Protein AF-A0A9P0CVJ4-F1 (afdb_monomer_lite)

Structure (mmCIF, N/CA/C/O backbone):
data_AF-A0A9P0CVJ4-F1
#
_entry.id   AF-A0A9P0CVJ4-F1
#
loop_
_atom_site.group_PDB
_atom_site.id
_atom_site.type_symbol
_atom_site.label_atom_id
_atom_site.label_alt_id
_atom_site.label_comp_id
_atom_site.label_asym_id
_atom_site.label_entity_id
_atom_site.label_seq_id
_atom_site.pdbx_PDB_ins_code
_atom_site.Cartn_x
_atom_site.Cartn_y
_atom_site.Cartn_z
_atom_site.occupancy
_atom_site.B_iso_or_equiv
_atom_site.auth_seq_id
_atom_site.auth_comp_id
_atom_site.auth_asym_id
_atom_site.auth_atom_id
_atom_site.pdbx_PDB_model_num
ATOM 1 N N . MET A 1 1 ? -54.945 6.265 55.405 1.00 39.56 1 MET A N 1
ATOM 2 C CA . MET A 1 1 ? -54.819 5.234 54.351 1.00 39.56 1 MET A CA 1
ATOM 3 C C . MET A 1 1 ? -54.162 5.873 53.136 1.00 39.56 1 MET A C 1
ATOM 5 O O . MET A 1 1 ? -54.781 6.686 52.474 1.00 39.56 1 MET A O 1
ATOM 9 N N . ILE A 1 2 ? -52.828 5.823 53.094 1.00 42.28 2 ILE A N 1
ATOM 10 C CA . ILE A 1 2 ? -52.059 5.080 52.077 1.00 42.28 2 ILE A CA 1
ATOM 11 C C . ILE A 1 2 ? -52.401 5.570 50.667 1.00 42.28 2 ILE A C 1
ATOM 13 O O . ILE A 1 2 ? -53.284 4.992 50.071 1.00 42.28 2 ILE A O 1
ATOM 17 N N . PHE A 1 3 ? -51.746 6.626 50.165 1.00 36.00 3 PHE A N 1
ATOM 18 C CA . PHE A 1 3 ? -51.437 6.806 48.726 1.00 36.00 3 PHE A CA 1
ATOM 19 C C . PHE A 1 3 ? -50.582 8.065 48.430 1.00 36.00 3 PHE A C 1
ATOM 21 O O . PHE A 1 3 ? -50.660 8.638 47.352 1.00 36.00 3 PHE A O 1
ATOM 28 N N . ILE A 1 4 ? -49.726 8.516 49.362 1.00 43.09 4 ILE A N 1
ATOM 29 C CA . ILE A 1 4 ? -48.818 9.668 49.123 1.00 43.09 4 ILE A CA 1
ATOM 30 C C . ILE A 1 4 ? -47.357 9.233 48.866 1.00 43.09 4 ILE A C 1
ATOM 32 O O . ILE A 1 4 ? -46.528 10.038 48.454 1.00 43.09 4 ILE A O 1
ATOM 36 N N . TRP A 1 5 ? -47.010 7.952 49.022 1.00 36.69 5 TRP A N 1
ATOM 37 C CA . TRP A 1 5 ? -45.603 7.565 49.214 1.00 36.69 5 TRP A CA 1
ATOM 38 C C . TRP A 1 5 ? -44.838 6.953 48.031 1.00 36.69 5 TRP A C 1
ATOM 40 O O . TRP A 1 5 ? -43.654 6.675 48.186 1.00 36.69 5 TRP A O 1
ATOM 50 N N . VAL A 1 6 ? -45.424 6.760 46.845 1.00 45.28 6 VAL A N 1
ATOM 51 C CA . VAL A 1 6 ? -44.756 5.910 45.830 1.00 45.28 6 VAL A CA 1
ATOM 52 C C . VAL A 1 6 ? -43.968 6.667 44.744 1.00 45.28 6 VAL A C 1
ATOM 54 O O . VAL A 1 6 ? -43.177 6.042 44.049 1.00 45.28 6 VAL A O 1
ATOM 57 N N . LEU A 1 7 ? -44.069 7.996 44.591 1.00 43.28 7 LEU A N 1
ATOM 58 C CA . LEU A 1 7 ? -43.614 8.614 43.324 1.00 43.28 7 LEU A CA 1
ATOM 59 C C . LEU A 1 7 ? -42.714 9.859 43.359 1.00 43.28 7 LEU A C 1
ATOM 61 O O . LEU A 1 7 ? -42.519 10.461 42.307 1.00 43.28 7 LEU A O 1
ATOM 65 N N . LYS A 1 8 ? -42.090 10.251 44.481 1.00 44.53 8 LYS A N 1
ATOM 66 C CA . LYS A 1 8 ? -41.329 11.527 44.513 1.00 44.53 8 LYS A CA 1
ATOM 67 C C . LYS A 1 8 ? -39.859 11.527 44.941 1.00 44.53 8 LYS A C 1
ATOM 69 O O . LYS A 1 8 ? -39.311 12.606 45.128 1.00 44.53 8 LYS A O 1
ATOM 74 N N . CYS A 1 9 ? -39.171 10.383 44.978 1.00 46.88 9 CYS A N 1
ATOM 75 C CA . CYS A 1 9 ? -37.734 10.358 45.312 1.00 46.88 9 CYS A CA 1
ATOM 76 C C . CYS A 1 9 ? -36.841 9.586 44.325 1.00 46.88 9 CYS A C 1
ATOM 78 O O . CYS A 1 9 ? -35.826 9.019 44.725 1.00 46.88 9 CYS A O 1
ATOM 80 N N . LEU A 1 10 ? -37.133 9.598 43.020 1.00 51.69 10 LEU A N 1
ATOM 81 C CA . LEU A 1 10 ? -36.093 9.280 42.033 1.00 51.69 10 LEU A CA 1
ATOM 82 C C . LEU A 1 10 ? -35.241 10.533 41.802 1.00 51.69 10 LEU A C 1
ATOM 84 O O . LEU A 1 10 ? -35.535 11.369 40.953 1.00 51.69 10 LEU A O 1
ATOM 88 N N . CYS A 1 11 ? -34.199 10.679 42.622 1.00 49.69 11 CYS A N 1
ATOM 89 C CA . CYS A 1 11 ? -33.255 11.790 42.565 1.00 49.69 11 CYS A CA 1
ATOM 90 C C . CYS A 1 11 ? -32.692 11.939 41.131 1.00 49.69 11 CYS A C 1
ATOM 92 O O . CYS A 1 11 ? -32.098 10.983 40.618 1.00 49.69 11 CYS A O 1
ATOM 94 N N . PRO A 1 12 ? -32.813 13.110 40.473 1.00 60.19 12 PRO A N 1
ATOM 95 C CA . PRO A 1 12 ? -32.349 13.323 39.095 1.00 60.19 12 PRO A CA 1
ATOM 96 C C . PRO A 1 12 ? -30.874 12.948 38.882 1.00 60.19 12 PRO A C 1
ATOM 98 O O . PRO A 1 12 ? -30.493 12.443 37.826 1.00 60.19 12 PRO A O 1
ATOM 101 N N . ARG A 1 13 ? -30.046 13.104 39.926 1.00 60.78 13 ARG A N 1
ATOM 102 C CA . ARG A 1 13 ? -28.641 12.665 39.952 1.00 60.78 13 ARG A CA 1
ATOM 103 C C . ARG A 1 13 ? -28.470 11.152 39.803 1.00 60.78 13 ARG A C 1
ATOM 105 O O . ARG A 1 13 ? -27.533 10.721 39.136 1.00 60.78 13 ARG A O 1
ATOM 112 N N . ALA A 1 14 ? -29.351 10.349 40.399 1.00 67.12 14 ALA A N 1
ATOM 113 C CA . ALA A 1 14 ? -29.302 8.892 40.294 1.00 67.12 14 ALA A CA 1
ATOM 114 C C . ALA A 1 14 ? -29.674 8.426 38.878 1.00 67.12 14 ALA A C 1
ATOM 116 O O . ALA A 1 14 ? -29.003 7.560 38.317 1.00 67.12 14 ALA A O 1
ATOM 117 N N . ILE A 1 15 ? -30.677 9.067 38.263 1.00 69.94 15 ILE A N 1
ATOM 118 C CA . ILE A 1 15 ? -31.065 8.817 36.867 1.00 69.94 15 ILE A CA 1
ATOM 119 C C . ILE A 1 15 ? -29.923 9.209 35.920 1.00 69.94 15 ILE A C 1
ATOM 121 O O . ILE A 1 15 ? -29.550 8.422 35.051 1.00 69.94 15 ILE A O 1
ATOM 125 N N . TYR A 1 16 ? -29.318 10.384 36.112 1.00 79.44 16 TYR A N 1
ATOM 126 C CA . TYR A 1 16 ? -28.183 10.844 35.308 1.00 79.44 16 TYR A CA 1
ATOM 127 C C . TYR A 1 16 ? -26.970 9.909 35.424 1.00 79.44 16 TYR A C 1
ATOM 129 O O . TYR A 1 16 ? -26.397 9.516 34.409 1.00 79.44 16 TYR A O 1
ATOM 137 N N . ARG A 1 17 ? -26.616 9.473 36.642 1.00 75.44 17 ARG A N 1
ATOM 138 C CA . ARG A 1 17 ? -25.516 8.521 36.869 1.00 75.44 17 ARG A CA 1
ATOM 139 C C . ARG A 1 17 ? -25.791 7.166 36.212 1.00 75.44 17 ARG A C 1
ATOM 141 O O . ARG A 1 17 ? -24.895 6.617 35.579 1.00 75.44 17 ARG A O 1
ATOM 148 N N . LYS A 1 18 ? -27.026 6.657 36.301 1.00 85.38 18 LYS A N 1
ATOM 149 C CA . LYS A 1 18 ? -27.425 5.406 35.639 1.00 85.38 18 LYS A CA 1
ATOM 150 C C . LYS A 1 18 ? -27.313 5.524 34.117 1.00 85.38 18 LYS A C 1
ATOM 152 O O . LYS A 1 18 ? -26.711 4.658 33.499 1.00 85.38 18 LYS A O 1
ATOM 157 N N . ARG A 1 19 ? -27.800 6.624 33.526 1.00 83.31 19 ARG A N 1
ATOM 158 C CA . ARG A 1 19 ? -27.686 6.887 32.078 1.00 83.31 19 ARG A CA 1
ATOM 159 C C . ARG A 1 19 ? -26.233 7.034 31.629 1.00 83.31 19 ARG A C 1
ATOM 161 O O . ARG A 1 19 ? -25.879 6.474 30.597 1.00 83.31 19 ARG A O 1
ATOM 168 N N . LYS A 1 20 ? -25.399 7.727 32.412 1.00 88.12 20 LYS A N 1
ATOM 169 C CA . LYS A 1 20 ? -23.958 7.846 32.155 1.00 88.12 20 LYS A CA 1
ATOM 170 C C . LYS A 1 20 ? -23.283 6.474 32.158 1.00 88.12 20 LYS A C 1
ATOM 172 O O . LYS A 1 20 ? -22.598 6.157 31.196 1.00 88.12 20 LYS A O 1
ATOM 177 N N . ASN A 1 21 ? -23.530 5.647 33.176 1.00 90.56 21 ASN A N 1
ATOM 178 C CA . ASN A 1 21 ? -22.988 4.287 33.215 1.00 90.56 21 ASN A CA 1
ATOM 179 C C . ASN A 1 21 ? -23.466 3.457 32.024 1.00 90.56 21 ASN A C 1
ATOM 181 O O . ASN A 1 21 ? -22.641 2.868 31.347 1.00 90.56 21 ASN A O 1
ATOM 185 N N . THR A 1 22 ? -24.765 3.464 31.712 1.00 93.62 22 THR A N 1
ATOM 186 C CA . THR A 1 22 ? -25.292 2.731 30.550 1.00 93.62 22 THR A CA 1
ATOM 187 C C . THR A 1 22 ? -24.653 3.188 29.239 1.00 93.62 22 THR A C 1
ATOM 189 O O . THR A 1 22 ? -24.359 2.355 28.389 1.00 93.62 22 THR A O 1
ATOM 192 N N . PHE A 1 23 ? -24.422 4.491 29.064 1.00 92.62 23 PHE A N 1
ATOM 193 C CA . PHE A 1 23 ? -23.719 5.016 27.895 1.00 92.62 23 PHE A CA 1
ATOM 194 C C . PHE A 1 23 ? -22.268 4.521 27.841 1.00 92.62 23 PHE A C 1
ATOM 196 O O . PHE A 1 23 ? -21.869 3.942 26.836 1.00 92.62 23 PHE A O 1
ATOM 203 N N . CYS A 1 24 ? -21.509 4.672 28.931 1.00 92.69 24 CYS A N 1
ATOM 204 C CA . CYS A 1 24 ? -20.122 4.208 29.002 1.00 92.69 24 CYS A CA 1
ATOM 205 C C . CYS A 1 24 ? -20.004 2.697 28.756 1.00 92.69 24 CYS A C 1
ATOM 207 O O . CYS A 1 24 ? -19.118 2.281 28.017 1.00 92.69 24 CYS A O 1
ATOM 209 N N . THR A 1 25 ? -20.913 1.891 29.313 1.00 94.44 25 THR A N 1
ATOM 210 C CA . THR A 1 25 ? -20.960 0.443 29.069 1.00 94.44 25 THR A CA 1
ATOM 211 C C . THR A 1 25 ? -21.209 0.140 27.596 1.00 94.44 25 THR A C 1
ATOM 213 O O . THR A 1 25 ? -20.467 -0.636 27.019 1.00 94.44 25 THR A O 1
ATOM 216 N N . ARG A 1 26 ? -22.162 0.816 26.941 1.00 94.50 26 ARG A N 1
ATOM 217 C CA . ARG A 1 26 ? -22.416 0.609 25.504 1.00 94.50 26 ARG A CA 1
ATOM 218 C C . ARG A 1 26 ? -21.231 0.998 24.624 1.00 94.50 26 ARG A C 1
ATOM 220 O O . ARG A 1 26 ? -20.967 0.318 23.640 1.00 94.50 26 ARG A O 1
ATOM 227 N N . CYS A 1 27 ? -20.530 2.083 24.954 1.00 95.19 27 CYS A N 1
ATOM 228 C CA . CYS A 1 27 ? -19.302 2.449 24.251 1.00 95.19 27 CYS A CA 1
ATOM 229 C C . CYS A 1 27 ? -18.224 1.377 24.436 1.00 95.19 27 CYS A C 1
ATOM 231 O O . CYS A 1 27 ? -17.582 0.994 23.465 1.00 95.19 27 CYS A O 1
ATOM 233 N N . LEU A 1 28 ? -18.053 0.871 25.661 1.00 94.69 28 LEU A N 1
ATOM 234 C CA . LEU A 1 28 ? -17.115 -0.212 25.943 1.00 94.69 28 LEU A CA 1
ATOM 235 C C . LEU A 1 28 ? -17.477 -1.482 25.160 1.00 94.69 28 LEU A C 1
ATOM 237 O O . LEU A 1 28 ? -16.612 -2.030 24.487 1.00 94.69 28 LEU A O 1
ATOM 241 N N . ASP A 1 29 ? -18.744 -1.897 25.183 1.00 96.75 29 ASP A N 1
ATOM 242 C CA . ASP A 1 29 ? -19.236 -3.063 24.442 1.00 96.75 29 ASP A CA 1
ATOM 243 C C . ASP A 1 29 ? -18.994 -2.905 22.934 1.00 96.75 29 ASP A C 1
ATOM 245 O O . ASP A 1 29 ? -18.554 -3.842 22.271 1.00 96.75 29 ASP A O 1
ATOM 249 N N . PHE A 1 30 ? -19.214 -1.701 22.394 1.00 95.94 30 PHE A N 1
ATOM 250 C CA . PHE A 1 30 ? -18.916 -1.387 20.998 1.00 95.94 30 PHE A CA 1
ATOM 251 C C . PHE A 1 30 ? -17.423 -1.540 20.675 1.00 95.94 30 PHE A C 1
ATOM 253 O O . PHE A 1 30 ? -17.083 -2.134 19.651 1.00 95.94 30 PHE A O 1
ATOM 260 N N . PHE A 1 31 ? -16.526 -1.042 21.532 1.00 93.88 31 PHE A N 1
ATOM 261 C CA . PHE A 1 31 ? -15.083 -1.207 21.332 1.00 93.88 31 PHE A CA 1
ATOM 262 C C . PHE A 1 31 ? -14.649 -2.670 21.452 1.00 93.88 31 PHE A C 1
ATOM 264 O O . PHE A 1 31 ? -13.867 -3.133 20.625 1.00 93.88 31 PHE A O 1
ATOM 271 N N . ILE A 1 32 ? -15.185 -3.409 22.428 1.00 94.88 32 ILE A N 1
ATOM 272 C CA . ILE A 1 32 ? -14.913 -4.842 22.594 1.00 94.88 32 ILE A CA 1
ATOM 273 C C . ILE A 1 32 ? -15.330 -5.601 21.333 1.00 94.88 32 ILE A C 1
ATOM 275 O O . ILE A 1 32 ? -14.509 -6.318 20.761 1.00 94.88 32 ILE A O 1
ATOM 279 N N . GLU A 1 33 ? -16.564 -5.411 20.860 1.00 95.44 33 GLU A N 1
ATOM 280 C CA . GLU A 1 33 ? -17.048 -6.090 19.655 1.00 95.44 33 GLU A CA 1
ATOM 281 C C . GLU A 1 33 ? -16.243 -5.669 18.421 1.00 95.44 33 GLU A C 1
ATOM 283 O O . GLU A 1 33 ? -15.896 -6.515 17.600 1.00 95.44 33 GLU A O 1
ATOM 288 N N . SER A 1 34 ? -15.861 -4.393 18.313 1.00 86.75 34 SER A N 1
ATOM 289 C CA . SER A 1 34 ? -14.995 -3.913 17.229 1.00 86.75 34 SER A CA 1
ATOM 290 C C . SER A 1 34 ? -13.651 -4.645 17.219 1.00 86.75 34 SER A C 1
ATOM 292 O O . SER A 1 34 ? -13.253 -5.169 16.179 1.00 86.75 34 SER A O 1
ATOM 294 N N . CYS A 1 35 ? -12.979 -4.764 18.369 1.00 87.06 35 CYS A N 1
ATOM 295 C CA . CYS A 1 35 ? -11.725 -5.512 18.492 1.00 87.06 35 CYS A CA 1
ATOM 296 C C . CYS A 1 35 ? -11.906 -7.000 18.165 1.00 87.06 35 CYS A C 1
ATOM 298 O O . CYS A 1 35 ? -11.085 -7.577 17.453 1.00 87.06 35 CYS A O 1
ATOM 300 N N . VAL A 1 36 ? -12.994 -7.622 18.631 1.00 89.06 36 VAL A N 1
ATOM 301 C CA . VAL A 1 36 ? -13.326 -9.021 18.316 1.00 89.06 36 VAL A CA 1
ATOM 302 C C . VAL A 1 36 ? -13.536 -9.208 16.812 1.00 89.06 36 VAL A C 1
ATOM 304 O O . VAL A 1 36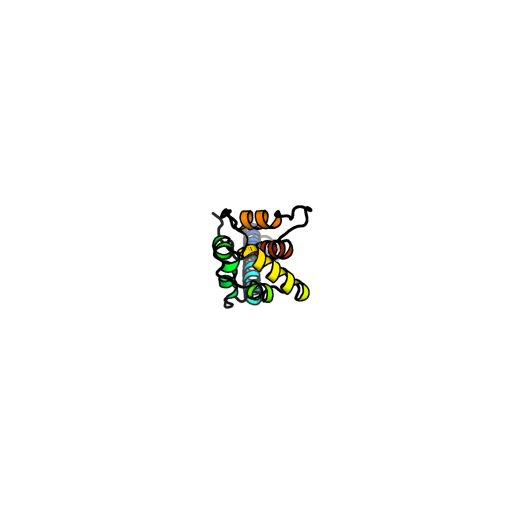 ? -13.040 -10.177 16.242 1.00 89.06 36 VAL A O 1
ATOM 307 N N . GLN A 1 37 ? -14.241 -8.292 16.149 1.00 86.56 37 GLN A N 1
ATOM 308 C CA . GLN A 1 37 ? -14.478 -8.347 14.705 1.00 86.56 37 GLN A CA 1
ATOM 309 C C . GLN A 1 37 ? -13.200 -8.111 13.900 1.00 86.56 37 GLN A C 1
ATOM 311 O O . GLN A 1 37 ? -12.988 -8.807 12.908 1.00 86.56 37 GLN A O 1
ATOM 316 N N . ILE A 1 38 ? -12.338 -7.184 14.328 1.00 83.62 38 ILE A N 1
ATOM 317 C CA . ILE A 1 38 ? -11.019 -6.975 13.718 1.00 83.62 38 ILE A CA 1
ATOM 318 C C . ILE A 1 38 ? -10.189 -8.257 13.840 1.00 83.62 38 ILE A C 1
ATOM 320 O O . ILE A 1 38 ? -9.720 -8.758 12.827 1.00 83.62 38 ILE A O 1
ATOM 324 N N . ASN A 1 39 ? -10.100 -8.849 15.034 1.00 82.44 39 ASN A N 1
ATOM 325 C CA . ASN A 1 39 ? -9.340 -10.082 15.270 1.00 82.44 39 ASN A CA 1
ATOM 326 C C . ASN A 1 39 ? -9.897 -11.299 14.508 1.00 82.44 39 ASN A C 1
ATOM 328 O O . ASN A 1 39 ? -9.150 -12.161 14.070 1.00 82.44 39 ASN A O 1
ATOM 332 N N . LYS A 1 40 ? -11.216 -11.370 14.290 1.00 82.94 40 LYS A N 1
ATOM 333 C CA . LYS A 1 40 ? -11.825 -12.424 13.456 1.00 82.94 40 LYS A CA 1
ATOM 334 C C . LYS A 1 40 ? -11.504 -12.277 11.969 1.00 82.94 40 LYS A C 1
ATOM 336 O O . LYS A 1 40 ? -11.475 -13.274 11.256 1.00 82.94 40 LYS A O 1
ATOM 341 N N . ARG A 1 41 ? -11.370 -11.041 11.481 1.00 75.25 41 ARG A N 1
ATOM 342 C CA . ARG A 1 41 ? -11.189 -10.733 10.050 1.00 75.25 41 ARG A CA 1
ATOM 343 C C . ARG A 1 41 ? -9.725 -10.583 9.662 1.00 75.25 41 ARG A C 1
ATOM 345 O O . ARG A 1 41 ? -9.408 -10.703 8.483 1.00 75.25 41 ARG A O 1
ATOM 352 N N . PHE A 1 42 ? -8.870 -10.296 10.633 1.00 71.00 42 PHE A N 1
ATOM 353 C CA . PHE A 1 42 ? -7.450 -10.098 10.446 1.00 71.00 42 PHE A CA 1
ATOM 354 C C . PHE A 1 42 ? -6.688 -11.180 11.204 1.00 71.00 42 PHE A C 1
ATOM 356 O O . PHE A 1 42 ? -6.669 -11.189 12.433 1.00 71.00 42 PHE A O 1
ATOM 363 N N . ASP A 1 43 ? -6.061 -12.096 10.469 1.00 71.31 43 ASP A N 1
ATOM 364 C CA . ASP A 1 43 ? -5.193 -13.105 11.066 1.00 71.31 43 ASP A CA 1
ATOM 365 C C . ASP A 1 43 ? -3.862 -12.457 11.469 1.00 71.31 43 ASP A C 1
ATOM 367 O O . ASP A 1 43 ? -2.929 -12.357 10.675 1.00 71.31 43 ASP A O 1
ATOM 371 N N . PHE A 1 44 ? -3.775 -11.992 12.717 1.00 68.31 44 PHE A N 1
ATOM 372 C CA . PHE A 1 44 ? -2.537 -11.442 13.278 1.00 68.31 44 PHE A CA 1
ATOM 373 C C . PHE A 1 44 ? -1.422 -12.496 13.430 1.00 68.31 44 PHE A C 1
ATOM 375 O O . PHE A 1 44 ? -0.273 -12.128 13.675 1.00 68.31 44 PHE A O 1
ATOM 382 N N . GLY A 1 45 ? -1.744 -13.789 13.299 1.00 67.81 45 GLY A N 1
ATOM 383 C CA . GLY A 1 45 ? -0.770 -14.875 13.210 1.00 67.81 45 GLY A CA 1
ATOM 384 C C . GLY A 1 45 ? -0.190 -15.055 11.803 1.00 67.81 45 GLY A C 1
ATOM 385 O O . GLY A 1 45 ? 0.879 -15.658 11.670 1.00 67.81 45 GLY A O 1
ATOM 386 N N . ASP A 1 46 ? -0.839 -14.512 10.765 1.00 71.62 46 ASP A N 1
ATOM 387 C CA . ASP A 1 46 ? -0.317 -14.534 9.400 1.00 71.62 46 ASP A CA 1
ATOM 388 C C . ASP A 1 46 ? 0.894 -13.595 9.301 1.00 71.62 46 ASP A C 1
ATOM 390 O O . ASP A 1 46 ? 0.875 -12.419 9.673 1.00 71.62 46 ASP A O 1
ATOM 394 N N . ASN A 1 47 ? 1.982 -14.112 8.735 1.00 72.06 47 ASN A N 1
ATOM 395 C CA . ASN A 1 47 ? 3.231 -13.380 8.551 1.00 72.06 47 ASN A CA 1
ATOM 396 C C . ASN A 1 47 ? 3.126 -12.297 7.453 1.00 72.06 47 ASN A C 1
ATOM 398 O O . ASN A 1 47 ? 4.142 -11.747 7.029 1.00 72.06 47 ASN A O 1
ATOM 402 N N . ILE A 1 48 ? 1.912 -12.007 6.970 1.00 75.31 48 ILE A N 1
ATOM 403 C CA . ILE A 1 48 ? 1.587 -10.985 5.971 1.00 75.31 48 ILE A CA 1
ATOM 404 C C . ILE A 1 48 ? 2.074 -9.594 6.375 1.00 75.31 48 ILE A C 1
ATOM 406 O O . ILE A 1 48 ? 2.625 -8.881 5.541 1.00 75.31 48 ILE A O 1
ATOM 410 N N . LEU A 1 49 ? 1.964 -9.251 7.663 1.00 71.69 49 LEU A N 1
ATOM 411 C CA . LEU A 1 49 ? 2.404 -7.964 8.207 1.00 71.69 49 LEU A CA 1
ATOM 412 C C . LEU A 1 49 ? 3.909 -7.760 7.993 1.00 71.69 49 LEU A C 1
ATOM 414 O O . LEU A 1 49 ? 4.351 -6.683 7.615 1.00 71.69 49 LEU A O 1
ATOM 418 N N . LYS A 1 50 ? 4.705 -8.827 8.154 1.00 74.00 50 LYS A N 1
ATOM 419 C CA . LYS A 1 50 ? 6.154 -8.776 7.902 1.00 74.00 50 LYS A CA 1
ATOM 420 C C . LYS A 1 50 ? 6.480 -8.702 6.413 1.00 74.00 50 LYS A C 1
ATOM 422 O O . LYS A 1 50 ? 7.511 -8.165 6.037 1.00 74.00 50 LYS A O 1
ATOM 427 N N . LYS A 1 51 ? 5.593 -9.207 5.548 1.00 77.06 51 LYS A N 1
ATOM 428 C CA . LYS A 1 51 ? 5.745 -9.097 4.090 1.00 77.06 51 LYS A CA 1
ATOM 429 C C . LYS A 1 51 ? 5.457 -7.687 3.571 1.00 77.06 51 LYS A C 1
ATOM 431 O O . LYS A 1 51 ? 5.780 -7.424 2.421 1.00 77.06 51 LYS A O 1
ATOM 436 N N . LEU A 1 52 ? 4.875 -6.787 4.366 1.00 83.50 52 LEU A N 1
ATOM 437 C CA . LEU A 1 52 ? 4.683 -5.391 3.959 1.00 83.50 52 LEU A CA 1
ATOM 438 C C . LEU A 1 52 ? 5.982 -4.590 3.959 1.00 83.50 52 LEU A C 1
ATOM 440 O O . LEU A 1 52 ? 6.045 -3.561 3.303 1.00 83.50 52 LEU A O 1
ATOM 444 N N . GLU A 1 53 ? 7.053 -5.085 4.579 1.00 85.06 53 GLU A N 1
ATOM 445 C CA . GLU A 1 53 ? 8.365 -4.440 4.476 1.00 85.06 53 GLU A CA 1
ATOM 446 C C . GLU A 1 53 ? 8.830 -4.325 3.013 1.00 85.06 53 GLU A C 1
ATOM 448 O O . GLU A 1 53 ? 9.561 -3.408 2.664 1.00 85.06 53 GLU A O 1
ATOM 453 N N . ILE A 1 54 ? 8.355 -5.197 2.111 1.00 88.38 54 ILE A N 1
ATOM 454 C CA . ILE A 1 54 ? 8.767 -5.163 0.703 1.00 88.38 54 ILE A CA 1
ATOM 455 C C . ILE A 1 54 ? 8.395 -3.857 -0.007 1.00 88.38 54 ILE A C 1
ATOM 457 O O . ILE A 1 54 ? 9.051 -3.533 -0.992 1.00 88.38 54 ILE A O 1
ATOM 461 N N . ILE A 1 55 ? 7.350 -3.148 0.447 1.00 89.50 55 ILE A N 1
ATOM 462 C CA . ILE A 1 55 ? 6.896 -1.880 -0.150 1.00 89.50 55 ILE A CA 1
ATOM 463 C C . ILE A 1 55 ? 7.607 -0.658 0.444 1.00 89.50 55 ILE A C 1
ATOM 465 O O . ILE A 1 55 ? 7.335 0.468 0.023 1.00 89.50 55 ILE A O 1
ATOM 469 N N . ASP A 1 56 ? 8.507 -0.865 1.406 1.00 88.88 56 ASP A N 1
ATOM 470 C CA . ASP A 1 56 ? 9.370 0.189 1.921 1.00 88.88 56 ASP A CA 1
ATOM 471 C C . ASP A 1 56 ? 10.326 0.689 0.818 1.00 88.88 56 ASP A C 1
ATOM 473 O O . ASP A 1 56 ? 10.903 -0.139 0.100 1.00 88.88 56 ASP A O 1
ATOM 477 N N . PRO A 1 57 ? 10.536 2.012 0.666 1.00 89.00 57 PRO A N 1
ATOM 478 C CA . PRO A 1 57 ? 11.415 2.556 -0.366 1.00 89.00 57 PRO A CA 1
ATOM 479 C C . PRO A 1 57 ? 12.817 1.936 -0.350 1.00 89.00 57 PRO A C 1
ATOM 481 O O . PRO A 1 57 ? 13.344 1.584 -1.405 1.00 89.00 57 PRO A O 1
ATOM 484 N N . HIS A 1 58 ? 13.416 1.711 0.824 1.00 86.12 58 HIS A N 1
ATOM 485 C CA . HIS A 1 58 ? 14.745 1.107 0.914 1.00 86.12 58 HIS A CA 1
ATOM 486 C C . HIS A 1 58 ? 14.745 -0.335 0.398 1.00 86.12 58 HIS A C 1
ATOM 488 O O . HIS A 1 58 ? 15.665 -0.740 -0.318 1.00 86.12 58 HIS A O 1
ATOM 494 N N . GLN A 1 59 ? 13.695 -1.102 0.697 1.00 87.25 59 GLN A N 1
ATOM 495 C CA . GLN A 1 59 ? 13.561 -2.483 0.231 1.00 87.25 59 GLN A CA 1
ATOM 496 C C . GLN A 1 59 ? 13.276 -2.564 -1.272 1.00 87.25 59 GLN A C 1
ATOM 498 O O . GLN A 1 59 ? 13.860 -3.414 -1.951 1.00 87.25 59 GLN A O 1
ATOM 503 N N . VAL A 1 60 ? 12.447 -1.665 -1.811 1.00 88.06 60 VAL A N 1
ATOM 504 C CA . VAL A 1 60 ? 12.176 -1.560 -3.255 1.00 88.06 60 VAL A CA 1
ATOM 505 C C . VAL A 1 60 ? 13.472 -1.278 -4.019 1.00 88.06 60 VAL A C 1
ATOM 507 O O . VAL A 1 60 ? 13.787 -1.983 -4.981 1.00 88.06 60 VAL A O 1
ATOM 510 N N . LEU A 1 61 ? 14.249 -0.292 -3.558 1.00 84.19 61 LEU A N 1
ATOM 511 C CA . LEU A 1 61 ? 15.486 0.151 -4.209 1.00 84.19 61 LEU A CA 1
ATOM 512 C C . LEU A 1 61 ? 16.649 -0.830 -4.036 1.00 84.19 61 LEU A C 1
ATOM 514 O O . LEU A 1 61 ? 17.512 -0.910 -4.907 1.00 84.19 61 LEU A O 1
ATOM 518 N N . SER A 1 62 ? 16.667 -1.609 -2.949 1.00 81.69 62 SER A N 1
ATOM 519 C CA . SER A 1 62 ? 17.685 -2.649 -2.739 1.00 81.69 62 SER A CA 1
ATOM 520 C C . SER A 1 62 ? 17.644 -3.752 -3.800 1.00 81.69 62 SER A C 1
ATOM 522 O O . SER A 1 62 ? 18.638 -4.443 -4.013 1.00 81.69 62 SER A O 1
ATOM 524 N N . GLY A 1 63 ? 16.493 -3.953 -4.456 1.00 77.25 63 GLY A N 1
ATOM 525 C CA . GLY A 1 63 ? 16.332 -5.008 -5.450 1.00 77.25 63 GLY A CA 1
ATOM 526 C C . GLY A 1 63 ? 16.412 -6.426 -4.868 1.00 77.25 63 GLY A C 1
ATOM 527 O O . GLY A 1 63 ? 16.624 -7.377 -5.622 1.00 77.25 63 GLY A O 1
ATOM 528 N N . ASN A 1 64 ? 16.200 -6.611 -3.562 1.00 77.44 64 ASN A N 1
ATOM 529 C CA . ASN A 1 64 ? 16.216 -7.940 -2.936 1.00 77.44 64 ASN A CA 1
ATOM 530 C C . ASN A 1 64 ? 14.936 -8.746 -3.226 1.00 77.44 64 ASN A C 1
ATOM 532 O O . ASN A 1 64 ? 14.987 -9.955 -3.448 1.00 77.44 64 ASN A O 1
ATOM 536 N N . ASN A 1 65 ? 13.779 -8.081 -3.300 1.00 79.19 65 ASN A N 1
ATOM 537 C CA . ASN A 1 65 ? 12.485 -8.745 -3.492 1.00 79.19 65 ASN A CA 1
ATOM 538 C C . ASN A 1 65 ? 12.137 -8.894 -4.979 1.00 79.19 65 ASN A C 1
ATOM 540 O O . ASN A 1 65 ? 11.877 -7.902 -5.666 1.00 79.19 65 ASN A O 1
ATOM 544 N N . LEU A 1 66 ? 12.159 -10.133 -5.485 1.00 82.81 66 LEU A N 1
ATOM 545 C CA . LEU A 1 66 ? 11.994 -10.443 -6.916 1.00 82.81 66 LEU A CA 1
ATOM 546 C C . LEU A 1 66 ? 10.561 -10.257 -7.432 1.00 82.81 66 LEU A C 1
ATOM 548 O O . LEU A 1 66 ? 10.374 -10.025 -8.624 1.00 82.81 66 LEU A O 1
ATOM 552 N N . THR A 1 67 ? 9.559 -10.376 -6.559 1.00 88.56 67 THR A N 1
ATOM 553 C CA . THR A 1 67 ? 8.145 -10.351 -6.949 1.00 88.56 67 THR A CA 1
ATOM 554 C C . THR A 1 67 ? 7.264 -9.756 -5.856 1.00 88.56 67 THR A C 1
ATOM 556 O O . THR A 1 67 ? 7.484 -10.000 -4.668 1.00 88.56 67 THR A O 1
ATOM 559 N N . ILE A 1 68 ? 6.231 -9.019 -6.270 1.00 91.19 68 ILE A N 1
ATOM 560 C CA . ILE A 1 68 ? 5.171 -8.499 -5.390 1.00 91.19 68 ILE A CA 1
ATOM 561 C C . ILE A 1 68 ? 3.953 -9.439 -5.328 1.00 91.19 68 ILE A C 1
ATOM 563 O O . ILE A 1 68 ? 3.067 -9.275 -4.488 1.00 91.19 68 ILE A O 1
ATOM 567 N N . ILE A 1 69 ? 3.910 -10.479 -6.171 1.00 90.88 69 ILE A N 1
ATOM 568 C CA . ILE A 1 69 ? 2.757 -11.386 -6.292 1.00 90.88 69 ILE A CA 1
ATOM 569 C C . ILE A 1 69 ? 2.399 -12.048 -4.968 1.00 90.88 69 ILE A C 1
ATOM 571 O O . ILE A 1 69 ? 1.218 -12.207 -4.659 1.00 90.88 69 ILE A O 1
ATOM 575 N N . HIS A 1 70 ? 3.400 -12.417 -4.168 1.00 86.88 70 HIS A N 1
ATOM 576 C CA . HIS A 1 70 ? 3.152 -13.021 -2.864 1.00 86.88 70 HIS A CA 1
ATOM 577 C C . HIS A 1 70 ? 2.302 -12.119 -1.977 1.00 86.88 70 HIS A C 1
ATOM 579 O O . HIS A 1 70 ? 1.404 -12.637 -1.333 1.00 86.88 70 HIS A O 1
ATOM 585 N N . LEU A 1 71 ? 2.534 -10.804 -1.993 1.00 88.31 71 LEU A N 1
ATOM 586 C CA . LEU A 1 71 ? 1.738 -9.832 -1.250 1.00 88.31 71 LEU A CA 1
ATOM 587 C C . LEU A 1 71 ? 0.356 -9.652 -1.894 1.00 88.31 71 LEU A C 1
ATOM 589 O O . LEU A 1 71 ? -0.658 -9.781 -1.215 1.00 88.31 71 LEU A O 1
ATOM 593 N N . ALA A 1 72 ? 0.303 -9.466 -3.216 1.00 90.06 72 ALA A N 1
ATOM 594 C CA . ALA A 1 72 ? -0.942 -9.276 -3.967 1.00 90.06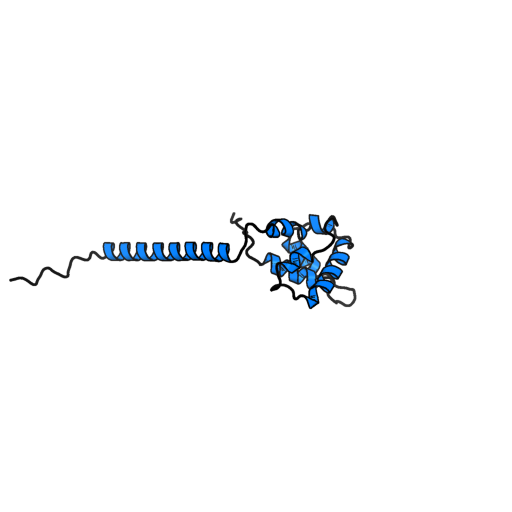 72 ALA A CA 1
ATOM 595 C C . ALA A 1 72 ? -1.961 -10.420 -3.785 1.00 90.06 72 ALA A C 1
ATOM 597 O O . ALA A 1 72 ? -3.168 -10.182 -3.756 1.00 90.06 72 ALA A O 1
ATOM 598 N N . ARG A 1 73 ? -1.494 -11.665 -3.611 1.00 88.69 73 ARG A N 1
ATOM 599 C CA . ARG A 1 73 ? -2.357 -12.841 -3.384 1.00 88.69 73 ARG A CA 1
ATOM 600 C C . ARG A 1 73 ? -3.192 -12.758 -2.107 1.00 88.69 73 ARG A C 1
ATOM 602 O O . ARG A 1 73 ? -4.289 -13.309 -2.091 1.00 88.69 73 ARG A O 1
ATOM 609 N N . HIS A 1 74 ? -2.701 -12.078 -1.072 1.00 85.38 74 HIS A N 1
ATOM 610 C CA . HIS A 1 74 ? -3.432 -11.908 0.187 1.00 85.38 74 HIS A CA 1
ATOM 611 C C . HIS A 1 74 ? -4.469 -10.776 0.126 1.00 85.38 74 HIS A C 1
ATOM 613 O O . HIS A 1 74 ? -5.341 -10.706 0.986 1.00 85.38 74 HIS A O 1
ATOM 619 N N . PHE A 1 75 ? -4.427 -9.926 -0.908 1.00 86.69 75 PHE A N 1
ATOM 620 C CA . PHE A 1 75 ? -5.335 -8.789 -1.071 1.00 86.69 75 PHE A CA 1
ATOM 621 C C . PHE A 1 75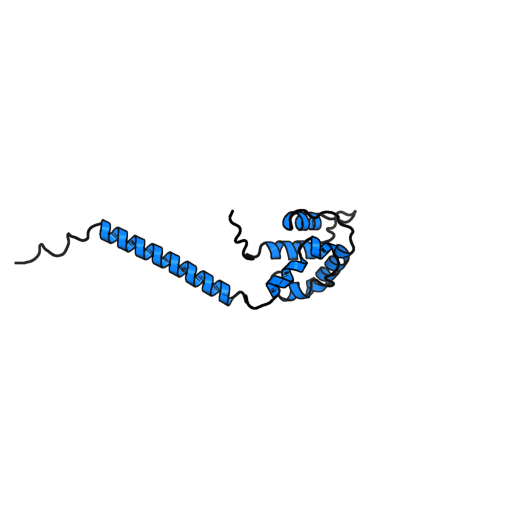 ? -6.144 -8.877 -2.378 1.00 86.69 75 PHE A C 1
ATOM 623 O O . PHE A 1 75 ? -6.056 -7.982 -3.222 1.00 86.69 75 PHE A O 1
ATOM 630 N N . PRO A 1 76 ? -6.984 -9.918 -2.561 1.00 86.38 76 PRO A N 1
ATOM 631 C CA . PRO A 1 76 ? -7.775 -10.099 -3.784 1.00 86.38 76 PRO A CA 1
ATOM 632 C C . PRO A 1 76 ? -8.799 -8.977 -4.023 1.00 86.38 76 PRO A C 1
ATOM 634 O O . PRO A 1 76 ? -9.243 -8.784 -5.149 1.00 86.38 76 PRO A O 1
ATOM 637 N N . ASN A 1 77 ? -9.156 -8.223 -2.978 1.00 87.31 77 ASN A N 1
ATOM 638 C CA . ASN A 1 77 ? -10.037 -7.059 -3.083 1.00 87.31 77 ASN A CA 1
ATOM 639 C C . ASN A 1 77 ? -9.324 -5.814 -3.634 1.00 87.31 77 ASN A C 1
ATOM 641 O O . ASN A 1 77 ? -9.995 -4.907 -4.115 1.00 87.31 77 ASN A O 1
ATOM 645 N N . LEU A 1 78 ? -7.989 -5.752 -3.540 1.00 88.62 78 LEU A N 1
ATOM 646 C CA . LEU A 1 78 ? -7.198 -4.618 -4.027 1.00 88.62 78 LEU A CA 1
ATOM 647 C C . LEU A 1 78 ? -6.732 -4.810 -5.470 1.00 88.62 78 LEU A C 1
ATOM 649 O O . LEU A 1 78 ? -6.575 -3.825 -6.186 1.00 88.62 78 LEU A O 1
ATOM 653 N N . ILE A 1 79 ? -6.506 -6.057 -5.896 1.00 89.88 79 ILE A N 1
ATOM 654 C CA . ILE A 1 79 ? -6.101 -6.371 -7.267 1.00 89.88 79 ILE A CA 1
ATOM 655 C C . ILE A 1 79 ? -6.669 -7.711 -7.738 1.00 89.88 79 ILE A C 1
ATOM 657 O O . ILE A 1 79 ? -6.584 -8.733 -7.046 1.00 89.88 79 ILE A O 1
ATOM 661 N N . LYS A 1 80 ? -7.226 -7.713 -8.953 1.00 90.94 80 LYS A N 1
ATOM 662 C CA . LYS A 1 80 ? -7.795 -8.914 -9.575 1.00 90.94 80 LYS A CA 1
ATOM 663 C C . LYS A 1 80 ? -6.694 -9.840 -10.078 1.00 90.94 80 LYS A C 1
ATOM 665 O O . LYS A 1 80 ? -5.618 -9.393 -10.461 1.00 90.94 80 LYS A O 1
ATOM 670 N N . GLU A 1 81 ? -6.992 -11.136 -10.170 1.00 89.38 81 GLU A N 1
ATOM 671 C CA . GLU A 1 81 ? -6.056 -12.137 -10.709 1.00 89.38 81 GLU A CA 1
ATOM 672 C C . GLU A 1 81 ? -5.520 -11.755 -12.098 1.00 89.38 81 GLU A C 1
ATOM 674 O O . GLU A 1 81 ? -4.326 -11.867 -12.353 1.00 89.38 81 GLU A O 1
ATOM 679 N N . SER A 1 82 ? -6.389 -11.235 -12.972 1.00 90.06 82 SER A N 1
ATOM 680 C CA . SER A 1 82 ? -6.040 -10.831 -14.340 1.00 90.06 82 SER A CA 1
ATOM 681 C C . SER A 1 82 ? -5.005 -9.704 -14.411 1.00 90.06 82 SER A C 1
ATOM 683 O O . SER A 1 82 ? -4.290 -9.594 -15.400 1.00 90.06 82 SER A O 1
ATOM 685 N N . GLU A 1 83 ? -4.917 -8.868 -13.376 1.00 90.88 83 GLU A N 1
ATOM 686 C CA . GLU A 1 83 ? -4.049 -7.683 -13.331 1.00 90.88 83 GLU A CA 1
ATOM 687 C C . GLU A 1 83 ? -2.704 -7.979 -12.646 1.00 90.88 83 GLU A C 1
ATOM 689 O O . GLU A 1 83 ? -1.759 -7.198 -12.752 1.00 90.88 83 GLU A O 1
ATOM 694 N N . ARG A 1 84 ? -2.570 -9.140 -11.990 1.00 92.38 84 ARG A N 1
ATOM 695 C CA . ARG A 1 84 ? -1.365 -9.516 -11.234 1.00 92.38 84 ARG A CA 1
ATOM 696 C C . ARG A 1 84 ? -0.115 -9.618 -12.097 1.00 92.38 84 ARG A C 1
ATOM 698 O O . ARG A 1 84 ? 0.951 -9.197 -11.664 1.00 92.38 84 ARG A O 1
ATOM 705 N N . GLN A 1 85 ? -0.230 -10.149 -13.313 1.00 93.50 85 GLN A N 1
ATOM 706 C CA . GLN A 1 85 ? 0.929 -10.247 -14.204 1.00 93.50 85 GLN A CA 1
ATOM 707 C C . GLN A 1 85 ? 1.443 -8.860 -14.607 1.00 93.50 85 GLN A C 1
ATOM 709 O O . GLN A 1 85 ? 2.651 -8.644 -14.661 1.00 93.50 85 GLN A O 1
ATOM 714 N N . VAL A 1 86 ? 0.531 -7.916 -14.859 1.00 93.94 86 VAL A N 1
ATOM 715 C CA . VAL A 1 86 ? 0.880 -6.528 -15.188 1.00 93.94 86 VAL A CA 1
ATOM 716 C C . VAL A 1 86 ? 1.538 -5.855 -13.984 1.00 93.94 86 VAL A C 1
ATOM 718 O O . VAL A 1 86 ? 2.602 -5.259 -14.131 1.00 93.94 86 VAL A O 1
ATOM 721 N N . LEU A 1 87 ? 0.973 -6.048 -12.788 1.00 95.06 87 LEU A N 1
ATOM 722 C CA . LEU A 1 87 ? 1.550 -5.582 -11.526 1.00 95.06 87 LEU A CA 1
ATOM 723 C C . LEU A 1 87 ? 2.994 -6.075 -11.326 1.00 95.06 87 LEU A C 1
ATOM 725 O O . LEU A 1 87 ? 3.876 -5.281 -11.006 1.00 95.06 87 LEU A O 1
ATOM 729 N N . ASP A 1 88 ? 3.256 -7.373 -11.515 1.00 94.44 88 ASP A N 1
ATOM 730 C CA . ASP A 1 88 ? 4.603 -7.932 -11.320 1.00 94.44 88 ASP A CA 1
ATOM 731 C C . ASP A 1 88 ? 5.597 -7.431 -12.374 1.00 94.44 88 ASP A C 1
ATOM 733 O O . ASP A 1 88 ? 6.769 -7.211 -12.069 1.00 94.44 88 ASP A O 1
ATOM 737 N N . ASN A 1 89 ? 5.137 -7.206 -13.607 1.00 93.94 89 ASN A N 1
ATOM 738 C CA . ASN A 1 89 ? 5.968 -6.625 -14.658 1.00 93.94 89 ASN A CA 1
ATOM 739 C C . ASN A 1 89 ? 6.376 -5.183 -14.312 1.00 93.94 89 ASN A C 1
ATOM 741 O O . ASN A 1 89 ? 7.558 -4.849 -14.404 1.00 93.94 89 ASN A O 1
ATOM 745 N N . GLU A 1 90 ? 5.430 -4.351 -13.863 1.00 94.31 90 GLU A N 1
ATOM 746 C CA . GLU A 1 90 ? 5.712 -2.986 -13.396 1.00 94.31 90 GLU A CA 1
ATOM 747 C C . GLU A 1 90 ? 6.662 -2.985 -12.193 1.00 94.31 90 GLU A C 1
ATOM 749 O O . GLU A 1 90 ? 7.620 -2.215 -12.169 1.00 94.31 90 GLU A O 1
ATOM 754 N N . TRP A 1 91 ? 6.468 -3.896 -11.232 1.00 94.00 91 TRP A N 1
ATOM 755 C CA . TRP A 1 91 ? 7.369 -4.067 -10.086 1.00 94.00 91 TRP A CA 1
ATOM 756 C C . TRP A 1 91 ? 8.808 -4.379 -10.516 1.00 94.00 91 TRP A C 1
ATOM 758 O O . TRP A 1 91 ? 9.775 -3.796 -10.013 1.00 94.00 91 TRP A O 1
ATOM 768 N N . ARG A 1 92 ? 8.966 -5.285 -11.488 1.00 92.00 92 ARG A N 1
ATOM 769 C CA . ARG A 1 92 ? 10.275 -5.639 -12.054 1.00 92.00 92 ARG A CA 1
ATOM 770 C C . ARG A 1 92 ? 10.917 -4.501 -12.831 1.00 92.00 92 ARG A C 1
ATOM 772 O O . ARG A 1 92 ? 12.140 -4.423 -12.865 1.00 92.00 92 ARG A O 1
ATOM 779 N N . LEU A 1 93 ? 10.133 -3.633 -13.457 1.00 91.25 93 LEU A N 1
ATOM 780 C CA . LEU A 1 93 ? 10.662 -2.439 -14.107 1.00 91.25 93 LEU A CA 1
ATOM 781 C C . LEU A 1 93 ? 11.098 -1.398 -13.066 1.00 91.25 93 LEU A C 1
ATOM 783 O O . LEU A 1 93 ? 12.205 -0.865 -13.155 1.00 91.25 93 LEU A O 1
ATOM 787 N N . LEU A 1 94 ? 10.270 -1.175 -12.042 1.00 90.94 94 LEU A N 1
ATOM 788 C CA . LEU A 1 94 ? 10.513 -0.209 -10.972 1.00 90.94 94 LEU A CA 1
ATOM 789 C C . LEU A 1 94 ? 11.837 -0.482 -10.252 1.00 90.94 94 LEU A C 1
ATOM 791 O O . LEU A 1 94 ? 12.672 0.408 -10.150 1.00 90.94 94 LEU A O 1
ATOM 795 N N . ARG A 1 95 ? 12.085 -1.731 -9.840 1.00 87.81 95 ARG A N 1
ATOM 796 C CA . ARG A 1 95 ? 13.327 -2.111 -9.134 1.00 87.81 95 ARG A CA 1
ATOM 797 C C . ARG A 1 95 ? 14.604 -1.925 -9.961 1.00 87.81 95 ARG A C 1
ATOM 799 O O . ARG A 1 95 ? 15.686 -1.789 -9.408 1.00 87.81 95 ARG A O 1
ATOM 806 N N . ASN A 1 96 ? 14.483 -1.973 -11.287 1.00 86.06 96 ASN A N 1
ATOM 807 C CA . ASN A 1 96 ? 15.600 -1.779 -12.212 1.00 86.06 96 ASN A CA 1
ATOM 808 C C . ASN A 1 96 ? 15.766 -0.302 -12.601 1.00 86.06 96 ASN A C 1
ATOM 810 O O . ASN A 1 96 ? 16.721 0.059 -13.291 1.00 86.06 96 ASN A O 1
ATOM 814 N N . THR A 1 97 ? 14.841 0.555 -12.171 1.00 86.25 97 THR A N 1
ATOM 815 C CA . THR A 1 97 ? 14.896 1.993 -12.401 1.00 86.25 97 THR A CA 1
ATOM 816 C C . THR A 1 97 ? 15.770 2.626 -11.326 1.00 86.25 97 THR A C 1
ATOM 818 O O . THR A 1 97 ? 15.573 2.410 -10.133 1.00 86.25 97 THR A O 1
ATOM 821 N N . LYS A 1 98 ? 16.763 3.419 -11.737 1.00 82.31 98 LYS A N 1
ATOM 822 C CA . LYS A 1 98 ? 17.619 4.142 -10.793 1.00 82.31 98 LYS A CA 1
ATOM 823 C C . LYS A 1 98 ? 16.841 5.310 -10.201 1.00 82.31 98 LYS A C 1
ATOM 825 O O . LYS A 1 98 ? 16.660 6.327 -10.863 1.00 82.31 98 LYS A O 1
ATOM 830 N N . LEU A 1 99 ? 16.398 5.151 -8.962 1.00 84.75 99 LEU A N 1
ATOM 831 C CA . LEU A 1 99 ? 15.693 6.174 -8.204 1.00 84.75 99 LEU A CA 1
ATOM 832 C C . LEU A 1 99 ? 16.514 6.541 -6.971 1.00 84.75 99 LEU A C 1
ATOM 834 O O . LEU A 1 99 ? 17.150 5.686 -6.360 1.00 84.75 99 LEU A O 1
ATOM 838 N N . THR A 1 100 ? 16.510 7.822 -6.621 1.00 74.88 100 THR A N 1
ATOM 839 C CA . THR A 1 100 ? 17.270 8.360 -5.482 1.00 74.88 100 THR A CA 1
ATOM 840 C C . THR A 1 100 ? 16.372 8.895 -4.375 1.00 74.88 100 THR A C 1
ATOM 842 O O . THR A 1 100 ? 16.886 9.370 -3.370 1.00 74.88 100 THR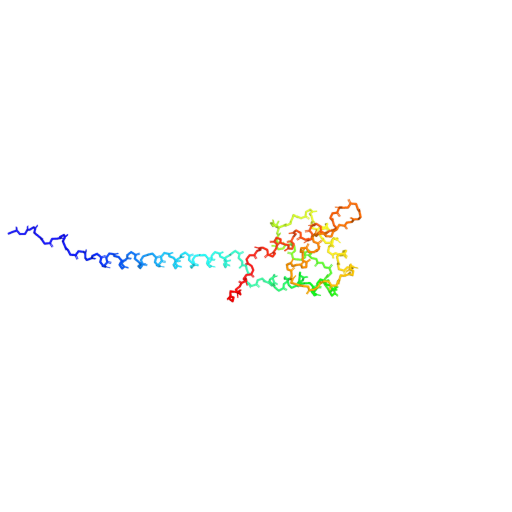 A O 1
ATOM 845 N N . ASN A 1 101 ? 15.050 8.871 -4.564 1.00 66.56 101 ASN A N 1
ATOM 846 C CA . ASN A 1 101 ? 14.131 9.414 -3.579 1.00 66.56 101 ASN A CA 1
ATOM 847 C C . ASN A 1 101 ? 13.874 8.383 -2.467 1.00 66.56 101 ASN A C 1
ATOM 849 O O . ASN A 1 101 ? 13.365 7.297 -2.739 1.00 66.56 101 ASN A O 1
ATOM 853 N N . THR A 1 102 ? 14.246 8.736 -1.238 1.00 65.06 102 THR A N 1
ATOM 854 C CA . THR A 1 102 ? 14.017 7.964 -0.006 1.00 65.06 102 THR A CA 1
ATOM 855 C C . THR A 1 102 ? 13.355 8.833 1.060 1.00 65.06 102 THR A C 1
ATOM 857 O O . THR A 1 102 ? 13.669 8.719 2.244 1.00 65.06 102 THR A O 1
ATOM 860 N N . ASP A 1 103 ? 12.493 9.754 0.635 1.00 76.25 103 ASP A N 1
ATOM 861 C CA . ASP A 1 103 ? 11.600 10.470 1.537 1.00 76.25 103 ASP A CA 1
ATOM 862 C C . ASP A 1 103 ? 10.636 9.482 2.242 1.00 76.25 103 ASP A C 1
ATOM 864 O O . ASP A 1 103 ? 10.798 8.259 2.206 1.00 76.25 103 ASP A O 1
ATOM 868 N N . THR A 1 104 ? 9.592 9.995 2.893 1.00 86.75 104 THR A N 1
ATOM 869 C CA . THR A 1 104 ? 8.566 9.149 3.523 1.00 86.75 104 THR A CA 1
ATOM 870 C C . THR A 1 104 ? 7.952 8.148 2.533 1.00 86.75 104 THR A C 1
ATOM 872 O O . THR A 1 104 ? 7.837 8.426 1.335 1.00 86.75 104 THR A O 1
ATOM 875 N N . ILE A 1 105 ? 7.501 6.990 3.033 1.00 88.00 105 ILE A N 1
ATOM 876 C CA . ILE A 1 105 ? 6.874 5.939 2.210 1.00 88.00 105 ILE A CA 1
ATOM 877 C C . ILE A 1 105 ? 5.740 6.492 1.332 1.00 88.00 105 ILE A C 1
ATOM 879 O O . ILE A 1 105 ? 5.633 6.158 0.155 1.00 88.00 105 ILE A O 1
ATOM 883 N N . GLU A 1 106 ? 4.939 7.408 1.870 1.00 88.25 106 GLU A N 1
ATOM 884 C CA . GLU A 1 106 ? 3.839 8.060 1.161 1.00 88.25 106 GLU A CA 1
ATOM 885 C C . GLU A 1 106 ? 4.340 8.925 -0.002 1.00 88.25 106 GLU A C 1
ATOM 887 O O . GLU A 1 106 ? 3.870 8.785 -1.132 1.00 88.25 106 GLU A O 1
ATOM 892 N N . GLN A 1 107 ? 5.328 9.789 0.252 1.00 89.75 107 GLN A N 1
ATOM 893 C CA . GLN A 1 107 ? 5.910 10.667 -0.767 1.00 89.75 107 GLN A CA 1
ATOM 894 C C . GLN A 1 107 ? 6.599 9.868 -1.870 1.00 89.75 107 GLN A C 1
ATOM 896 O O . GLN A 1 107 ? 6.449 10.202 -3.048 1.00 89.75 107 GLN A O 1
ATOM 901 N N . PHE A 1 108 ? 7.284 8.782 -1.508 1.00 91.94 108 PHE A N 1
ATOM 902 C CA . PHE A 1 108 ? 7.873 7.859 -2.467 1.00 91.94 108 PHE A CA 1
ATOM 903 C C . PHE A 1 108 ? 6.810 7.286 -3.412 1.00 91.94 108 PHE A C 1
ATOM 905 O O . PHE A 1 108 ? 6.928 7.424 -4.629 1.00 91.94 108 PHE A O 1
ATOM 912 N N . TRP A 1 109 ? 5.726 6.709 -2.884 1.00 92.69 109 TRP A N 1
ATOM 913 C CA . TRP A 1 109 ? 4.694 6.092 -3.725 1.00 92.69 109 TRP A CA 1
ATOM 914 C C . TRP A 1 109 ? 3.876 7.107 -4.534 1.00 92.69 109 TRP A C 1
ATOM 916 O O . TRP A 1 109 ? 3.470 6.801 -5.658 1.00 92.69 109 TRP A O 1
ATOM 926 N N . VAL A 1 110 ? 3.695 8.333 -4.032 1.00 91.31 110 VAL A N 1
ATOM 927 C CA . VAL A 1 110 ? 3.125 9.445 -4.813 1.00 91.31 110 VAL A CA 1
ATOM 928 C C . VAL A 1 110 ? 4.060 9.849 -5.955 1.00 91.31 110 VAL A C 1
ATOM 930 O O . VAL A 1 110 ? 3.596 10.066 -7.075 1.00 91.31 110 VAL A O 1
ATOM 933 N N . PHE A 1 111 ? 5.371 9.906 -5.712 1.00 92.00 111 PHE A N 1
ATOM 934 C CA . PHE A 1 111 ? 6.359 10.177 -6.754 1.00 92.00 111 PHE A CA 1
ATOM 935 C C . PHE A 1 111 ? 6.321 9.104 -7.853 1.00 92.00 111 PHE A C 1
ATOM 937 O O . PHE A 1 111 ? 6.197 9.455 -9.025 1.00 92.00 111 PHE A O 1
ATOM 944 N N . ILE A 1 112 ? 6.313 7.815 -7.487 1.00 92.50 112 ILE A N 1
ATOM 945 C CA . ILE A 1 112 ? 6.186 6.697 -8.442 1.00 92.50 112 ILE A CA 1
ATOM 946 C C . ILE A 1 112 ? 4.898 6.796 -9.262 1.00 92.50 112 ILE A C 1
ATOM 948 O O . ILE A 1 112 ? 4.927 6.607 -10.478 1.00 92.50 112 ILE A O 1
ATOM 952 N N . LYS A 1 113 ? 3.770 7.127 -8.622 1.00 92.81 113 LYS A N 1
ATOM 953 C CA . LYS A 1 113 ? 2.474 7.285 -9.300 1.00 92.81 113 LYS A CA 1
ATOM 954 C C . LYS A 1 113 ? 2.498 8.361 -10.386 1.00 92.81 113 LYS A C 1
ATOM 956 O O . LYS A 1 113 ? 1.829 8.212 -11.405 1.00 92.81 113 LYS A O 1
ATOM 961 N N . ASN A 1 114 ? 3.251 9.432 -10.157 1.00 92.00 114 ASN A N 1
ATOM 962 C CA . ASN A 1 114 ? 3.343 10.571 -11.066 1.00 92.00 114 ASN A CA 1
ATOM 963 C C . ASN A 1 114 ? 4.390 10.376 -12.177 1.00 92.00 114 ASN A C 1
ATOM 965 O O . ASN A 1 114 ? 4.533 11.250 -13.031 1.00 92.00 114 ASN A O 1
ATOM 969 N N . MET A 1 115 ? 5.129 9.261 -12.185 1.00 91.69 115 MET A N 1
ATOM 970 C CA . MET A 1 115 ? 6.063 8.958 -13.266 1.00 91.69 115 MET A CA 1
ATOM 971 C C . MET A 1 115 ? 5.307 8.561 -14.532 1.00 91.69 115 MET A C 1
ATOM 973 O O . MET A 1 115 ? 4.535 7.599 -14.543 1.00 91.69 115 MET A O 1
ATOM 977 N N . CYS A 1 116 ? 5.600 9.265 -15.621 1.00 92.19 116 CYS A N 1
ATOM 978 C CA . CYS A 1 116 ? 5.055 8.985 -16.940 1.00 92.19 116 CYS A CA 1
ATOM 979 C C . CYS A 1 116 ? 6.169 8.729 -17.955 1.00 92.19 116 CYS A C 1
ATOM 981 O O . CYS A 1 116 ? 7.293 9.219 -17.818 1.00 92.19 116 CYS A O 1
ATOM 983 N N . TYR A 1 117 ? 5.838 7.985 -19.004 1.00 89.31 117 TYR A N 1
ATOM 984 C CA . TYR A 1 117 ? 6.624 7.955 -20.229 1.00 89.31 117 TYR A CA 1
ATOM 985 C C . TYR A 1 117 ? 6.549 9.316 -20.949 1.00 89.31 117 TYR A C 1
ATOM 987 O O . TYR A 1 117 ? 5.758 10.194 -20.597 1.00 89.31 117 TYR A O 1
ATOM 995 N N . GLY A 1 118 ? 7.376 9.507 -21.982 1.00 86.19 118 GLY A N 1
ATOM 996 C CA . GLY A 1 118 ? 7.422 10.765 -22.744 1.00 86.19 118 GLY A CA 1
ATOM 997 C C . GLY A 1 118 ? 6.111 11.129 -23.458 1.00 86.19 118 GLY A C 1
ATOM 998 O O . GLY A 1 118 ? 5.914 12.284 -23.819 1.00 86.19 118 GLY A O 1
ATOM 999 N N . ASP A 1 119 ? 5.203 10.170 -23.626 1.00 89.50 119 ASP A N 1
ATOM 1000 C CA . ASP A 1 119 ? 3.856 10.347 -24.179 1.00 89.50 119 ASP A CA 1
ATOM 1001 C C . ASP A 1 119 ? 2.791 10.655 -23.105 1.00 89.50 119 ASP A C 1
ATOM 1003 O O . ASP A 1 119 ? 1.597 10.658 -23.394 1.00 89.50 119 ASP A O 1
ATOM 1007 N N . SER A 1 120 ? 3.211 10.943 -21.868 1.00 88.38 120 SER A N 1
ATOM 1008 C CA . SER A 1 120 ? 2.348 11.180 -20.699 1.00 88.38 120 SER A CA 1
ATOM 1009 C C . SER A 1 120 ? 1.566 9.960 -20.198 1.00 88.38 120 SER A C 1
ATOM 1011 O O . SER A 1 120 ? 0.728 10.108 -19.306 1.00 88.38 120 SER A O 1
ATOM 1013 N N . THR A 1 121 ? 1.835 8.752 -20.704 1.00 90.19 121 THR A N 1
ATOM 1014 C CA . THR A 1 121 ? 1.231 7.534 -20.147 1.00 90.19 121 THR A CA 1
ATOM 1015 C C . THR A 1 121 ? 1.893 7.157 -18.814 1.00 90.19 121 THR A C 1
ATOM 1017 O O . THR A 1 121 ? 3.120 7.232 -18.700 1.00 90.19 121 THR A O 1
ATOM 1020 N N . PRO A 1 122 ? 1.123 6.775 -17.776 1.00 91.62 122 PRO A N 1
ATOM 1021 C CA . PRO A 1 122 ? 1.684 6.463 -16.464 1.00 91.62 122 PRO A CA 1
ATOM 1022 C C . PRO A 1 122 ? 2.519 5.178 -16.515 1.00 91.62 122 PRO A C 1
ATOM 1024 O O . PRO A 1 122 ? 2.065 4.149 -17.010 1.00 91.62 122 PRO A O 1
ATOM 1027 N N . MET A 1 123 ? 3.732 5.233 -15.964 1.00 92.00 123 MET A N 1
ATOM 1028 C CA . MET A 1 123 ? 4.719 4.148 -16.044 1.00 92.00 123 MET A CA 1
ATOM 1029 C C . MET A 1 123 ? 4.445 3.008 -15.052 1.00 92.00 123 MET A C 1
ATOM 1031 O O . MET A 1 123 ? 4.729 1.848 -15.339 1.00 92.00 123 MET A O 1
ATOM 1035 N N . PHE A 1 124 ? 3.891 3.341 -13.885 1.00 93.88 124 PHE A N 1
ATOM 1036 C CA . PHE A 1 124 ? 3.75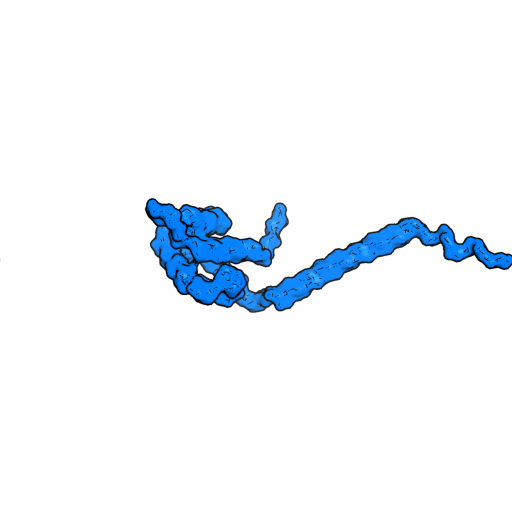6 2.438 -12.735 1.00 93.88 124 PHE A CA 1
ATOM 1037 C C . PHE A 1 124 ? 2.339 2.478 -12.143 1.00 93.88 124 PHE A C 1
ATOM 1039 O O . PHE A 1 124 ? 2.154 2.545 -10.924 1.00 93.88 124 PHE A O 1
ATOM 1046 N N . LEU A 1 125 ? 1.316 2.528 -12.999 1.00 93.06 125 LEU A N 1
ATOM 1047 C CA . LEU A 1 125 ? -0.065 2.776 -12.577 1.00 93.06 125 LEU A CA 1
ATOM 1048 C C . LEU A 1 125 ? -0.614 1.675 -11.660 1.00 93.06 125 LEU A C 1
ATOM 1050 O O . LEU A 1 125 ? -1.230 1.977 -10.637 1.00 93.06 125 LEU A O 1
ATOM 1054 N N . ASN A 1 126 ? -0.415 0.406 -12.018 1.00 93.75 126 ASN A N 1
ATOM 1055 C CA . ASN A 1 126 ? -0.991 -0.716 -11.279 1.00 93.75 126 ASN A CA 1
ATOM 1056 C C . ASN A 1 126 ? -0.286 -0.893 -9.936 1.00 93.75 126 ASN A C 1
ATOM 1058 O O . ASN A 1 126 ? -0.947 -1.054 -8.910 1.00 93.75 126 ASN A O 1
ATOM 1062 N N . VAL A 1 127 ? 1.047 -0.806 -9.929 1.00 94.62 127 VAL A N 1
ATOM 1063 C CA . VAL A 1 127 ? 1.840 -0.952 -8.705 1.00 94.62 127 VAL A CA 1
ATOM 1064 C C . VAL A 1 127 ? 1.627 0.200 -7.735 1.00 94.62 127 VAL A C 1
ATOM 1066 O O . VAL A 1 127 ? 1.392 -0.046 -6.554 1.00 94.62 127 VAL A O 1
ATOM 1069 N N . SER A 1 128 ? 1.594 1.443 -8.217 1.00 93.62 128 SER A N 1
ATOM 1070 C CA . SER A 1 128 ? 1.342 2.596 -7.348 1.00 93.62 128 SER A CA 1
ATOM 1071 C C . SER A 1 128 ? -0.073 2.584 -6.770 1.00 93.62 128 SER A C 1
ATOM 1073 O O . SER A 1 128 ? -0.237 2.794 -5.571 1.00 93.62 128 SER A O 1
ATOM 1075 N N . ASN A 1 129 ? -1.098 2.270 -7.571 1.00 93.19 129 ASN A N 1
ATOM 1076 C CA . ASN A 1 129 ? -2.468 2.169 -7.066 1.00 93.19 129 ASN A CA 1
ATOM 1077 C C . ASN A 1 129 ? -2.619 1.024 -6.061 1.00 93.19 129 ASN A C 1
ATOM 1079 O O . ASN A 1 129 ? -3.249 1.216 -5.023 1.00 93.19 129 ASN A O 1
ATOM 1083 N N . PHE A 1 130 ? -2.029 -0.143 -6.337 1.00 94.00 130 PHE A N 1
ATOM 1084 C CA . PHE A 1 130 ? -2.055 -1.269 -5.407 1.00 94.00 130 PHE A CA 1
ATOM 1085 C C . PHE A 1 130 ? -1.433 -0.891 -4.060 1.00 94.00 130 PHE A C 1
ATOM 1087 O O . PHE A 1 130 ? -2.068 -1.085 -3.025 1.00 94.00 130 PHE A O 1
ATOM 1094 N N . VAL A 1 131 ? -0.229 -0.308 -4.069 1.00 92.81 131 VAL A N 1
ATOM 1095 C CA . VAL A 1 131 ? 0.482 0.032 -2.832 1.00 92.81 131 VAL A CA 1
ATOM 1096 C C . VAL A 1 131 ? -0.184 1.184 -2.082 1.00 92.81 131 VAL A C 1
ATOM 1098 O O . VAL A 1 131 ? -0.335 1.096 -0.871 1.00 92.81 131 VAL A O 1
ATOM 1101 N N . ILE A 1 132 ? -0.662 2.228 -2.763 1.00 91.69 132 ILE A N 1
ATOM 1102 C CA . ILE A 1 132 ? -1.379 3.327 -2.095 1.00 91.69 132 ILE A CA 1
ATOM 1103 C C . ILE A 1 132 ? -2.663 2.813 -1.436 1.00 91.69 132 ILE A C 1
ATOM 1105 O O . ILE A 1 132 ? -2.913 3.112 -0.272 1.00 91.69 132 ILE A O 1
ATOM 1109 N N . ASN A 1 133 ? -3.443 1.983 -2.133 1.00 90.81 133 ASN A N 1
ATOM 1110 C CA . ASN A 1 133 ? -4.640 1.378 -1.546 1.00 90.81 133 ASN A CA 1
ATOM 1111 C C . ASN A 1 133 ? -4.297 0.473 -0.355 1.00 90.81 133 ASN A C 1
ATOM 1113 O O . ASN A 1 133 ? -5.064 0.395 0.604 1.00 90.81 133 ASN A O 1
ATOM 1117 N N . LEU A 1 134 ? -3.146 -0.199 -0.413 1.00 89.50 134 LEU A N 1
ATOM 1118 C CA . LEU A 1 134 ? -2.636 -1.025 0.671 1.00 89.50 134 LEU A CA 1
ATOM 1119 C C . LEU A 1 134 ? -2.221 -0.187 1.889 1.00 89.50 134 LEU A C 1
ATOM 1121 O O . LEU A 1 134 ? -2.544 -0.566 3.009 1.00 89.50 134 LEU A O 1
ATOM 1125 N N . LEU A 1 135 ? -1.581 0.968 1.679 1.00 87.62 135 LEU A N 1
ATOM 1126 C CA . LEU A 1 135 ? -1.210 1.920 2.735 1.00 87.62 135 LEU A CA 1
ATOM 1127 C C . LEU A 1 135 ? -2.428 2.596 3.381 1.00 87.62 135 LEU A C 1
ATOM 1129 O O . LEU A 1 135 ? -2.375 2.966 4.548 1.00 87.62 135 LEU A O 1
ATOM 1133 N N . CYS A 1 136 ? -3.543 2.722 2.655 1.00 85.06 136 CYS A N 1
ATOM 1134 C CA . CYS A 1 136 ? -4.809 3.189 3.221 1.00 85.06 136 CYS A CA 1
ATOM 1135 C C . CYS A 1 136 ? -5.501 2.150 4.116 1.00 85.06 136 CYS A C 1
ATOM 1137 O O . CYS A 1 136 ? -6.470 2.493 4.801 1.00 85.06 136 CYS A O 1
ATOM 1139 N N . LEU A 1 137 ? -5.064 0.884 4.109 1.00 79.00 137 LEU A N 1
ATOM 1140 C CA . LEU A 1 137 ? -5.591 -0.084 5.061 1.00 79.00 137 LEU A CA 1
ATOM 1141 C C . LEU A 1 137 ? -5.144 0.310 6.473 1.00 79.00 137 LEU A C 1
ATOM 1143 O O . LEU A 1 137 ? -4.004 0.735 6.654 1.00 79.00 137 LEU A O 1
ATOM 1147 N N . PRO A 1 138 ? -6.008 0.147 7.490 1.00 64.75 138 PRO A N 1
ATOM 1148 C CA . PRO A 1 138 ? -5.664 0.442 8.873 1.00 64.75 138 PRO A CA 1
ATOM 1149 C C . PRO A 1 138 ? -4.643 -0.582 9.374 1.00 64.75 138 PRO A C 1
ATOM 1151 O O . PRO A 1 138 ? -4.972 -1.567 10.031 1.00 64.75 138 PRO A O 1
ATOM 1154 N N . HIS A 1 139 ? -3.384 -0.355 9.037 1.00 63.06 139 HIS A N 1
ATOM 1155 C CA . HIS A 1 139 ? -2.269 -1.176 9.444 1.00 63.06 139 HIS A CA 1
ATOM 1156 C C . HIS A 1 139 ? -1.660 -0.565 10.704 1.00 63.06 139 HIS A C 1
ATOM 1158 O O . HIS A 1 139 ? -0.564 -0.025 10.654 1.00 63.06 139 HIS A O 1
ATOM 1164 N N . SER A 1 140 ? -2.423 -0.561 11.806 1.00 44.53 140 SER A N 1
ATOM 1165 C CA . SER A 1 140 ? -2.019 -0.029 13.118 1.00 44.53 140 SER A CA 1
ATOM 1166 C C . SER A 1 140 ? -0.998 1.114 13.044 1.00 44.53 140 SER A C 1
ATOM 1168 O O . SER A 1 140 ? 0.130 0.980 13.512 1.00 44.53 140 SER A O 1
ATOM 1170 N N . SER A 1 141 ? -1.388 2.269 12.503 1.00 48.00 141 SER A N 1
ATOM 1171 C CA . SER A 1 141 ? -0.682 3.521 12.780 1.00 48.00 141 SER A CA 1
ATOM 1172 C C . SER A 1 141 ? -1.056 3.972 14.197 1.00 48.00 141 SER A C 1
ATOM 1174 O O . SER A 1 141 ? -1.694 5.002 14.407 1.00 48.00 141 SER A O 1
ATOM 1176 N N . ALA A 1 142 ? -0.713 3.152 15.193 1.00 45.38 142 ALA A N 1
ATOM 1177 C CA . ALA A 1 142 ? -0.713 3.539 16.595 1.00 45.38 142 ALA A CA 1
ATOM 1178 C C . ALA A 1 142 ? 0.513 4.432 16.847 1.00 45.38 142 ALA A C 1
ATOM 1180 O O . ALA A 1 142 ? 1.390 4.091 17.627 1.00 45.38 142 ALA A O 1
ATOM 1181 N N . ASN A 1 143 ? 0.590 5.551 16.127 1.00 42.88 143 ASN A N 1
ATOM 1182 C CA . ASN A 1 143 ? 1.523 6.637 16.388 1.00 42.88 143 ASN A CA 1
ATOM 1183 C C . ASN A 1 143 ? 0.734 7.945 16.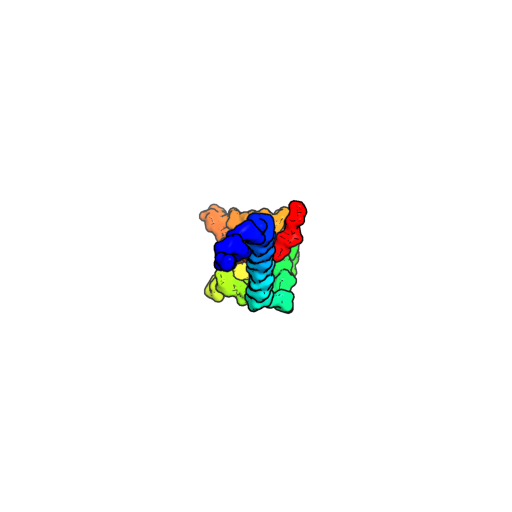354 1.00 42.88 143 ASN A C 1
ATOM 1185 O O . ASN A 1 143 ? 0.827 8.742 15.426 1.00 42.88 143 ASN A O 1
ATOM 1189 N N . VAL A 1 144 ? -0.137 8.087 17.351 1.00 36.25 144 VAL A N 1
ATOM 1190 C CA . VAL A 1 144 ? -0.601 9.398 17.793 1.00 36.25 144 VAL A CA 1
ATOM 1191 C C . VAL A 1 144 ? 0.488 9.891 18.739 1.00 36.25 144 VAL A C 1
ATOM 1193 O O . VAL A 1 144 ? 0.531 9.458 19.890 1.00 36.25 144 VAL A O 1
ATOM 1196 N N . GLU A 1 145 ? 1.402 10.703 18.217 1.00 36.25 145 GLU A N 1
ATOM 1197 C CA . GLU A 1 145 ? 2.162 11.657 19.033 1.00 36.25 145 GLU A CA 1
ATOM 1198 C C . GLU A 1 145 ? 1.350 12.948 19.181 1.00 36.25 145 GLU A C 1
ATOM 1200 O O . GLU A 1 145 ? 0.712 13.362 18.182 1.00 36.25 145 GLU A O 1
#

pLDDT: mean 81.0, std 16.06, range [36.0, 96.75]

Organism: NCBI:txid3402493

Foldseek 3Di:
DDDPPDDPPPPVVVVVVVVVVVVVVVVVVVVVVVVVVCCVVDPPVDCLLVVLCCLQPVNLQVCPDQFCLVNVVVCCVLDPPVCRVVLRVLSNVSNVDDDDDNDDSVVVLVVQQCDDDPVSHRSNPSNSSSVVVVVPPPSPPVDPD

Radius of gyration: 26.16 Å; chains: 1; bounding box: 72×28×78 Å

Secondary structure (DSSP, 8-state):
---SSSSS---HHHHHHHHHHHHHHHHHHHHHHHHHHHHHHS-TTSTHHHHGGGGSHHHHHHT----SHHHHTT-TTTS-GGGHHHHHHHHHHHHHS-----S-HHHHHHHHHT-B-TTS-BSSHHHHHHHHHHHTS--------

Sequence (145 aa):
MIFIWVLKCLCPRAIYRKRKNTFCTRCLDFFIESCVQINKRFDFGDNILKKLEIIDPHQVLSGNNLTIIHLARHFPNLIKESERQVLDNEWRLLRNTKLTNTDTIEQFWVFIKNMCYGDSTPMFLNVSNFVINLLCLPHSSANVE